Protein AF-A0A9P0XJK1-F1 (afdb_monomer_lite)

Sequence (105 aa):
MVGVQVVPKGLPDEKLVEEIRSLHIKFGGRASAAYHIYKHSTEPLTAYVDQANSTIRSPSSSYMVSIGQEGDSRIISFTDANGSGIVLEKDGRVLLASFRASHRK

pLDDT: mean 85.19, std 12.31, range [39.44, 97.0]

Structure (mmCIF, N/CA/C/O backbone):
data_AF-A0A9P0XJK1-F1
#
_entry.id   AF-A0A9P0XJK1-F1
#
loop_
_atom_site.group_PDB
_atom_site.id
_atom_site.type_symbol
_atom_site.label_atom_id
_atom_site.label_alt_id
_atom_site.label_comp_id
_atom_site.label_asym_id
_atom_site.label_entity_id
_atom_site.label_seq_id
_atom_site.pdbx_PDB_ins_code
_atom_site.Cartn_x
_atom_site.Cartn_y
_atom_site.Cartn_z
_atom_site.occupancy
_atom_site.B_iso_or_equiv
_atom_site.auth_seq_id
_atom_site.auth_comp_id
_atom_site.auth_asym_id
_atom_site.auth_atom_id
_atom_site.pdbx_PDB_model_num
ATOM 1 N N . MET A 1 1 ? 3.242 -7.851 -9.766 1.00 63.16 1 MET A N 1
ATOM 2 C CA . MET A 1 1 ? 2.062 -8.542 -9.196 1.00 63.16 1 MET A CA 1
ATOM 3 C C . MET A 1 1 ? 1.004 -7.492 -8.877 1.00 63.16 1 MET A C 1
ATOM 5 O O . MET A 1 1 ? 1.384 -6.375 -8.553 1.00 63.16 1 MET A O 1
ATOM 9 N N . VAL A 1 2 ? -0.282 -7.817 -9.006 1.00 78.44 2 VAL A N 1
ATOM 10 C CA . VAL A 1 2 ? -1.412 -6.906 -8.741 1.00 78.44 2 VAL A CA 1
ATOM 11 C C . VAL A 1 2 ? -2.250 -7.529 -7.632 1.00 78.44 2 VAL A C 1
ATOM 13 O O . VAL A 1 2 ? -2.381 -8.753 -7.605 1.00 78.44 2 VAL A O 1
ATOM 16 N N . GLY A 1 3 ? -2.779 -6.731 -6.711 1.00 84.81 3 GLY A N 1
ATOM 17 C CA . GLY A 1 3 ? -3.654 -7.257 -5.673 1.00 84.81 3 GLY A CA 1
ATOM 18 C C . GLY A 1 3 ? -3.995 -6.258 -4.582 1.00 84.81 3 GLY A C 1
ATOM 19 O O . GLY A 1 3 ? -3.174 -5.434 -4.189 1.00 84.81 3 GLY A O 1
ATOM 20 N N . VAL A 1 4 ? -5.215 -6.395 -4.085 1.00 90.75 4 VAL A N 1
ATOM 21 C CA . VAL A 1 4 ? -5.700 -5.733 -2.877 1.00 90.75 4 VAL A CA 1
ATOM 22 C C . VAL A 1 4 ? -5.309 -6.587 -1.675 1.00 90.75 4 VAL A C 1
ATOM 24 O O . VAL A 1 4 ? -5.461 -7.808 -1.719 1.00 90.75 4 VAL A O 1
ATOM 27 N N . GLN A 1 5 ? -4.819 -5.949 -0.618 1.00 95.31 5 GLN A N 1
ATOM 28 C CA . GLN A 1 5 ? -4.651 -6.571 0.694 1.00 95.31 5 GLN A CA 1
ATOM 29 C C . GLN A 1 5 ? -5.779 -6.129 1.626 1.00 95.31 5 GLN A C 1
ATOM 31 O O . GLN A 1 5 ? -6.470 -5.147 1.350 1.00 95.31 5 GLN A O 1
ATOM 36 N N . VAL A 1 6 ? -5.985 -6.865 2.716 1.00 96.06 6 VAL A N 1
ATOM 37 C CA . VAL A 1 6 ? -7.072 -6.600 3.663 1.00 96.06 6 VAL A CA 1
ATOM 38 C C . VAL A 1 6 ? -6.502 -6.319 5.047 1.00 96.06 6 VAL A C 1
ATOM 40 O O . VAL A 1 6 ? -5.630 -7.045 5.513 1.00 96.06 6 VAL A O 1
ATOM 43 N N . VAL A 1 7 ? -7.029 -5.282 5.691 1.00 96.12 7 VAL A N 1
ATOM 44 C CA . VAL A 1 7 ? -6.801 -4.905 7.090 1.00 96.12 7 VAL A CA 1
ATOM 45 C C . VAL A 1 7 ? -8.154 -4.819 7.812 1.00 96.12 7 VAL A C 1
ATOM 47 O O . VAL A 1 7 ? -9.193 -4.687 7.152 1.00 96.12 7 VAL A O 1
ATOM 50 N N . PRO A 1 8 ? -8.193 -4.890 9.155 1.00 97.00 8 PRO A N 1
ATOM 51 C CA . PRO A 1 8 ? -9.410 -4.602 9.907 1.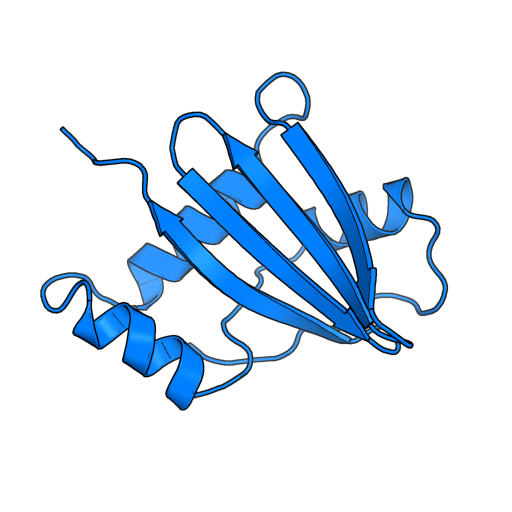00 97.00 8 PRO A CA 1
ATOM 52 C C . PRO A 1 8 ? -10.028 -3.245 9.530 1.00 97.00 8 PRO A C 1
ATOM 54 O O . PRO A 1 8 ? -9.330 -2.263 9.277 1.00 97.00 8 PRO A O 1
ATOM 57 N N . LYS A 1 9 ? -11.361 -3.184 9.481 1.00 95.00 9 LYS A N 1
ATOM 58 C CA . LYS A 1 9 ? -12.087 -1.949 9.150 1.00 95.00 9 LYS A CA 1
ATOM 59 C C . LYS A 1 9 ? -12.092 -0.984 10.332 1.00 95.00 9 LYS A C 1
ATOM 61 O O . LYS A 1 9 ? -12.148 -1.417 11.479 1.00 95.00 9 LYS A O 1
ATOM 66 N N . GLY A 1 10 ? -12.103 0.317 10.041 1.00 92.38 10 GLY A N 1
ATOM 67 C CA . GLY A 1 10 ? -12.254 1.355 11.066 1.00 92.38 10 GLY A CA 1
ATOM 68 C C . GLY A 1 10 ? -11.054 1.490 12.005 1.00 92.38 10 GLY A C 1
ATOM 69 O O . GLY A 1 10 ? -11.206 1.992 13.114 1.00 92.38 10 GLY A O 1
ATOM 70 N N . LEU A 1 11 ? -9.869 1.032 11.585 1.00 95.69 11 LEU A N 1
ATOM 71 C CA . LEU A 1 11 ? -8.647 1.227 12.360 1.00 95.69 11 LEU A CA 1
ATOM 72 C C . LEU A 1 11 ? -8.348 2.720 12.535 1.00 95.69 11 LEU A C 1
ATOM 74 O O . LEU A 1 11 ? -8.445 3.455 11.547 1.00 95.69 11 LEU A O 1
ATOM 78 N N . PRO A 1 12 ? -7.920 3.163 13.731 1.00 95.06 12 PRO A N 1
ATOM 79 C CA . PRO A 1 12 ? -7.326 4.482 13.886 1.00 95.06 12 PRO A CA 1
ATOM 80 C C . PRO A 1 12 ? -6.032 4.570 13.071 1.00 95.06 12 PRO A C 1
ATOM 82 O O . PRO A 1 12 ? -5.390 3.558 12.782 1.00 95.06 12 PRO A O 1
ATOM 85 N N . ASP A 1 13 ? -5.646 5.788 12.720 1.00 94.38 13 ASP A N 1
ATOM 86 C CA . ASP A 1 13 ? -4.566 6.085 11.777 1.00 94.38 13 ASP A CA 1
ATOM 87 C C . ASP A 1 13 ? -3.233 5.397 12.098 1.00 94.38 13 ASP A C 1
ATOM 89 O O . ASP A 1 13 ? -2.637 4.761 11.229 1.00 94.38 13 ASP A O 1
ATOM 93 N N . GLU A 1 14 ? -2.796 5.435 13.357 1.00 93.38 14 GLU A N 1
ATOM 94 C CA . GLU A 1 14 ? -1.556 4.776 13.786 1.00 93.38 14 GLU A CA 1
ATOM 95 C C . GLU A 1 14 ? -1.608 3.258 13.566 1.00 93.38 14 GLU A C 1
ATOM 97 O O . GLU A 1 14 ? -0.669 2.668 13.030 1.00 93.38 14 GLU A O 1
ATOM 102 N N . LYS A 1 15 ? -2.741 2.625 13.898 1.00 95.75 15 LYS A N 1
ATOM 103 C CA . LYS A 1 15 ? -2.942 1.183 13.707 1.00 95.75 15 LYS A CA 1
ATOM 104 C C . LYS A 1 15 ? -3.082 0.804 12.246 1.00 95.75 15 LYS A C 1
ATOM 106 O O . LYS A 1 15 ? -2.555 -0.224 11.838 1.00 95.75 15 LYS A O 1
ATOM 111 N N . LEU A 1 16 ? -3.736 1.636 11.441 1.00 95.81 16 LEU A N 1
ATOM 112 C CA . LEU A 1 16 ? -3.786 1.427 9.999 1.00 95.81 16 LEU A CA 1
ATOM 113 C C . LEU A 1 16 ? -2.375 1.400 9.407 1.00 95.81 16 LEU A C 1
ATOM 115 O O . LEU A 1 16 ? -2.052 0.530 8.603 1.00 95.81 16 LEU A O 1
ATOM 119 N N . VAL A 1 17 ? -1.537 2.352 9.806 1.00 94.56 17 VAL A N 1
ATOM 120 C CA . VAL A 1 17 ? -0.157 2.449 9.335 1.00 94.56 17 VAL A CA 1
ATOM 121 C C . VAL A 1 17 ? 0.666 1.235 9.771 1.00 94.56 17 VAL A C 1
ATOM 123 O O . VAL A 1 17 ? 1.394 0.682 8.947 1.00 94.56 17 VAL A O 1
ATOM 126 N N . GLU A 1 18 ? 0.538 0.787 11.023 1.00 94.38 18 GLU A N 1
ATOM 127 C CA . GLU A 1 18 ? 1.176 -0.446 11.510 1.00 94.38 18 GLU A CA 1
ATOM 128 C C . GLU A 1 18 ? 0.765 -1.674 10.681 1.00 94.38 18 GLU A C 1
ATOM 130 O O . GLU A 1 18 ? 1.628 -2.429 10.227 1.00 94.38 18 GLU A O 1
ATOM 135 N N . GLU A 1 19 ? -0.531 -1.840 10.409 1.00 96.19 19 GLU A N 1
ATOM 136 C CA . GLU A 1 19 ? -1.044 -2.953 9.604 1.00 96.19 19 GLU A CA 1
ATOM 137 C C . GLU A 1 19 ? -0.586 -2.878 8.142 1.00 96.19 19 GLU A C 1
ATOM 139 O O . GLU A 1 19 ? -0.169 -3.874 7.559 1.00 96.19 19 GLU A O 1
ATOM 144 N N . ILE A 1 20 ? -0.574 -1.691 7.531 1.00 95.44 20 ILE A N 1
ATOM 145 C CA . ILE A 1 20 ? -0.048 -1.524 6.168 1.00 95.44 20 ILE A CA 1
ATOM 146 C C . ILE A 1 20 ? 1.429 -1.949 6.096 1.00 95.44 20 ILE A C 1
ATOM 148 O O . ILE A 1 20 ? 1.840 -2.565 5.110 1.00 95.44 20 ILE A O 1
ATOM 152 N N . ARG A 1 21 ? 2.227 -1.672 7.136 1.00 94.25 21 ARG A N 1
ATOM 153 C CA . ARG A 1 21 ? 3.645 -2.070 7.193 1.00 94.25 21 ARG A CA 1
ATOM 154 C C . ARG A 1 21 ? 3.860 -3.566 7.357 1.00 94.25 21 ARG A C 1
ATOM 156 O O . ARG A 1 21 ? 4.858 -4.083 6.851 1.00 94.25 21 ARG A O 1
ATOM 163 N N . SER A 1 22 ? 2.958 -4.260 8.046 1.00 94.94 22 SER A N 1
ATOM 164 C CA . SER A 1 22 ? 3.056 -5.712 8.237 1.00 94.94 22 SER A CA 1
ATOM 165 C C . SER A 1 22 ? 2.813 -6.482 6.929 1.00 94.94 22 SER A C 1
ATOM 167 O O . SER A 1 22 ? 3.264 -7.618 6.763 1.00 94.94 22 SER A O 1
ATOM 169 N N . LEU A 1 23 ? 2.154 -5.844 5.960 1.00 94.75 23 LEU A N 1
ATOM 170 C CA . LEU A 1 23 ? 1.757 -6.439 4.695 1.00 94.75 23 LEU A CA 1
ATOM 171 C C . LEU A 1 23 ? 2.802 -6.260 3.585 1.00 94.75 23 LEU A C 1
ATOM 173 O O . LEU A 1 23 ? 3.773 -5.506 3.673 1.00 94.75 23 LEU A O 1
ATOM 177 N N . HIS A 1 24 ? 2.600 -7.000 2.494 1.00 94.31 24 HIS A N 1
ATOM 178 C CA . HIS A 1 24 ? 3.275 -6.759 1.221 1.00 94.31 24 HIS A CA 1
ATOM 179 C C . HIS A 1 24 ? 2.269 -6.167 0.225 1.00 94.31 24 HIS A C 1
ATOM 181 O O . HIS A 1 24 ? 1.491 -6.891 -0.413 1.00 94.31 24 HIS A O 1
ATOM 187 N N . ILE A 1 25 ? 2.244 -4.838 0.154 1.00 94.25 25 ILE A N 1
ATOM 188 C CA . ILE A 1 25 ? 1.271 -4.050 -0.602 1.00 94.25 25 ILE A CA 1
ATOM 189 C C . ILE A 1 25 ? 1.608 -4.099 -2.092 1.00 94.25 25 ILE A C 1
ATOM 191 O O . ILE A 1 25 ? 2.760 -3.956 -2.492 1.00 94.25 25 ILE A O 1
ATOM 195 N N . LYS A 1 26 ? 0.593 -4.303 -2.931 1.00 91.88 26 LYS A N 1
ATOM 196 C CA . LYS A 1 26 ? 0.731 -4.437 -4.387 1.00 91.88 26 LYS A CA 1
ATOM 197 C C . LYS A 1 26 ? -0.114 -3.382 -5.081 1.00 91.88 26 LYS A C 1
ATOM 199 O O . LYS A 1 26 ? -1.045 -2.841 -4.489 1.00 91.88 26 LYS A O 1
ATOM 204 N N . PHE A 1 27 ? 0.180 -3.122 -6.352 1.00 90.06 27 PHE A N 1
ATOM 205 C CA . PHE A 1 27 ? -0.672 -2.255 -7.159 1.00 90.06 27 PHE A CA 1
ATOM 206 C C . PHE A 1 27 ? -2.093 -2.812 -7.251 1.00 90.06 27 PHE A C 1
ATOM 208 O O . PHE A 1 27 ? -2.271 -4.016 -7.440 1.00 90.06 27 PHE A O 1
ATOM 215 N N . GLY A 1 28 ? -3.099 -1.942 -7.142 1.00 80.75 28 GLY A N 1
ATOM 216 C CA . GLY A 1 28 ? -4.510 -2.352 -7.121 1.00 80.75 28 GLY A CA 1
ATOM 217 C C . GLY A 1 28 ? -5.043 -2.883 -8.454 1.00 80.75 28 GLY A C 1
ATOM 218 O O . GLY A 1 28 ? -5.988 -3.666 -8.474 1.00 80.75 28 GLY A O 1
ATOM 219 N N . GLY A 1 29 ? -4.423 -2.503 -9.576 1.00 79.00 29 GLY A N 1
ATOM 220 C CA . GLY A 1 29 ? -4.857 -2.916 -10.909 1.00 79.00 29 GLY A CA 1
ATOM 221 C C . GLY A 1 29 ? -3.714 -3.039 -11.912 1.00 79.00 29 GLY A C 1
ATOM 222 O O . GLY A 1 29 ? -2.659 -2.422 -11.761 1.00 79.00 29 GLY A O 1
ATOM 223 N N . ARG A 1 30 ? -3.952 -3.808 -12.984 1.00 75.62 30 ARG A N 1
ATOM 224 C CA . ARG A 1 30 ? -3.017 -3.940 -14.116 1.00 75.62 30 ARG A CA 1
ATOM 225 C C . ARG A 1 30 ? -2.717 -2.597 -14.781 1.00 75.62 30 ARG A C 1
ATOM 227 O O . ARG A 1 30 ? -1.576 -2.382 -15.155 1.00 75.62 30 ARG A O 1
ATOM 234 N N . ALA A 1 31 ? -3.700 -1.699 -14.881 1.00 73.75 31 ALA A N 1
ATOM 235 C CA . ALA A 1 31 ? -3.518 -0.371 -15.472 1.00 73.75 31 ALA A CA 1
ATOM 236 C C . ALA A 1 31 ? -2.568 0.516 -14.645 1.00 73.75 31 ALA A C 1
ATOM 238 O O . ALA A 1 31 ? -1.624 1.074 -15.193 1.00 73.75 31 ALA A O 1
ATOM 239 N N . SER A 1 32 ? -2.761 0.575 -13.322 1.00 70.69 32 SER A N 1
ATOM 240 C CA . SER A 1 32 ? -1.859 1.298 -12.409 1.00 70.69 32 SER A CA 1
ATOM 241 C C . SER A 1 32 ? -0.444 0.706 -12.453 1.00 70.69 32 SER A C 1
ATOM 243 O O . SER A 1 32 ? 0.527 1.433 -12.643 1.00 70.69 32 SER A O 1
ATOM 245 N N . ALA A 1 33 ? -0.323 -0.625 -12.422 1.00 72.62 33 ALA A N 1
ATOM 246 C CA . ALA A 1 33 ? 0.967 -1.293 -12.575 1.00 72.62 33 ALA A CA 1
ATOM 247 C C . ALA A 1 33 ? 1.637 -1.006 -13.937 1.00 72.62 33 ALA A C 1
ATOM 249 O O . ALA A 1 33 ? 2.836 -0.742 -13.990 1.00 72.62 33 ALA A O 1
ATOM 250 N N . ALA A 1 34 ? 0.874 -1.031 -15.034 1.00 68.12 34 ALA A N 1
ATOM 251 C CA . ALA A 1 34 ? 1.369 -0.775 -16.386 1.00 68.12 34 ALA A CA 1
ATOM 252 C C . ALA A 1 34 ? 1.836 0.672 -16.578 1.00 68.12 34 ALA A C 1
ATOM 254 O O . ALA A 1 34 ? 2.840 0.891 -17.248 1.00 68.12 34 ALA A O 1
ATOM 255 N N . TYR A 1 35 ? 1.168 1.646 -15.955 1.00 70.69 35 TYR A N 1
ATOM 256 C CA . TYR A 1 35 ? 1.605 3.042 -15.974 1.00 70.69 35 TYR A CA 1
ATOM 257 C C . TYR A 1 35 ? 3.012 3.208 -15.376 1.00 70.69 35 TYR A C 1
ATOM 259 O O . TYR A 1 35 ? 3.859 3.894 -15.951 1.00 70.69 35 TYR A O 1
ATOM 267 N N . HIS A 1 36 ? 3.304 2.515 -14.270 1.00 66.62 36 HIS A N 1
ATOM 268 C CA . HIS A 1 36 ? 4.642 2.525 -13.674 1.00 66.62 36 HIS A CA 1
ATOM 269 C C . HIS A 1 36 ? 5.676 1.752 -14.504 1.00 66.62 36 HIS A C 1
ATOM 271 O O . HIS A 1 36 ? 6.806 2.223 -14.621 1.00 66.62 36 HIS A O 1
ATOM 277 N N . ILE A 1 37 ? 5.292 0.638 -15.143 1.00 63.09 37 ILE A N 1
ATOM 278 C CA . ILE A 1 37 ? 6.154 -0.070 -16.111 1.00 63.09 37 ILE A CA 1
ATOM 279 C C . ILE A 1 37 ? 6.507 0.846 -17.285 1.00 63.09 37 ILE A C 1
ATOM 281 O O . ILE A 1 37 ? 7.666 0.928 -17.666 1.00 63.09 37 ILE A O 1
ATOM 285 N N . TYR A 1 38 ? 5.537 1.563 -17.853 1.00 64.12 38 TYR A N 1
ATOM 286 C CA . TYR A 1 38 ? 5.779 2.426 -19.011 1.00 64.12 38 TYR A CA 1
ATOM 287 C C . TYR A 1 38 ? 6.772 3.551 -18.695 1.00 64.12 38 TYR A C 1
ATOM 289 O O . TYR A 1 38 ? 7.644 3.865 -19.501 1.00 64.12 38 TYR A O 1
ATOM 297 N N . LYS A 1 39 ? 6.681 4.126 -17.491 1.00 65.69 39 LYS A N 1
ATOM 298 C CA . LYS A 1 39 ? 7.600 5.171 -17.025 1.00 65.69 39 LYS A CA 1
ATOM 299 C C . LYS A 1 39 ? 9.017 4.650 -16.732 1.00 65.69 39 LYS A C 1
ATOM 301 O O . LYS A 1 39 ? 9.965 5.430 -16.778 1.00 65.69 39 LYS A O 1
ATOM 306 N N . HIS A 1 40 ? 9.161 3.357 -16.437 1.00 64.19 40 HIS A N 1
ATOM 307 C CA . HIS A 1 40 ? 10.413 2.710 -16.031 1.00 64.19 40 HIS A CA 1
ATOM 308 C C . HIS A 1 40 ? 10.583 1.355 -16.743 1.00 64.19 40 HIS A C 1
ATOM 310 O O . HIS A 1 40 ? 10.644 0.303 -16.113 1.00 64.19 40 HIS A O 1
ATOM 316 N N . SER A 1 41 ? 10.635 1.384 -18.077 1.00 58.81 41 SER A N 1
ATOM 317 C CA . SER A 1 41 ? 10.489 0.206 -18.952 1.00 58.81 41 SER A CA 1
ATOM 318 C C . SER A 1 41 ? 11.569 -0.872 -18.816 1.00 58.81 41 SER A C 1
ATOM 320 O O . SER A 1 41 ? 11.367 -1.996 -19.274 1.00 58.81 41 SER A O 1
ATOM 322 N N . THR A 1 42 ? 12.703 -0.552 -18.195 1.00 64.00 42 THR A N 1
ATOM 323 C CA . THR A 1 42 ? 13.835 -1.467 -18.003 1.00 64.00 42 THR A CA 1
ATOM 324 C C . THR A 1 42 ? 13.808 -2.203 -16.663 1.00 64.00 42 THR A C 1
ATOM 326 O O . THR A 1 42 ? 14.547 -3.173 -16.500 1.00 64.00 42 THR A O 1
ATOM 329 N N . GLU A 1 43 ? 12.967 -1.789 -15.707 1.00 63.66 43 GLU A N 1
ATOM 330 C CA . GLU A 1 43 ? 12.873 -2.429 -14.393 1.00 63.66 43 GLU A CA 1
ATOM 331 C C . GLU A 1 43 ? 11.668 -3.380 -14.306 1.00 63.66 43 GLU A C 1
ATOM 333 O O . GLU A 1 43 ? 10.553 -3.032 -14.708 1.00 63.66 43 GLU A O 1
ATOM 338 N N . PRO A 1 44 ? 11.838 -4.591 -13.742 1.00 71.62 44 PRO A N 1
ATOM 339 C CA . PRO A 1 44 ? 10.715 -5.487 -13.532 1.00 71.62 44 PRO A CA 1
ATOM 340 C C . PRO A 1 44 ? 9.776 -4.901 -12.472 1.00 71.62 44 PRO A C 1
ATOM 342 O O . PRO A 1 44 ? 10.206 -4.468 -11.404 1.00 71.62 44 PRO A O 1
ATOM 345 N N . LEU A 1 45 ? 8.465 -4.966 -12.724 1.00 77.00 45 LEU A N 1
ATOM 346 C CA . LEU A 1 45 ? 7.423 -4.466 -11.813 1.00 77.00 45 LEU A CA 1
ATOM 347 C C . LEU A 1 45 ? 7.588 -4.966 -10.364 1.00 77.00 45 LEU A C 1
ATOM 349 O O . LEU A 1 45 ? 7.211 -4.272 -9.425 1.00 77.00 45 LEU A O 1
ATOM 353 N N . THR A 1 46 ? 8.115 -6.177 -10.175 1.00 81.88 46 THR A N 1
ATOM 354 C CA . THR A 1 46 ? 8.400 -6.743 -8.849 1.00 81.88 46 THR A CA 1
ATOM 355 C C . THR A 1 46 ? 9.431 -5.925 -8.082 1.00 81.88 46 THR A C 1
ATOM 357 O O . THR A 1 46 ? 9.160 -5.590 -6.938 1.00 81.88 46 THR A O 1
ATOM 360 N N . ALA A 1 47 ? 10.525 -5.495 -8.717 1.00 81.69 47 ALA A N 1
ATOM 361 C CA . ALA A 1 47 ? 11.532 -4.656 -8.066 1.00 81.69 47 ALA A CA 1
ATOM 362 C C . ALA A 1 47 ? 10.942 -3.317 -7.598 1.00 81.69 47 ALA A C 1
ATOM 364 O O . ALA A 1 47 ? 11.288 -2.824 -6.527 1.00 81.69 47 ALA A O 1
ATOM 365 N N . TYR A 1 48 ? 10.000 -2.760 -8.362 1.00 82.06 48 TYR A N 1
ATOM 366 C CA . TYR A 1 48 ? 9.310 -1.524 -7.997 1.00 82.06 48 TYR A CA 1
ATOM 367 C C . TYR A 1 48 ? 8.381 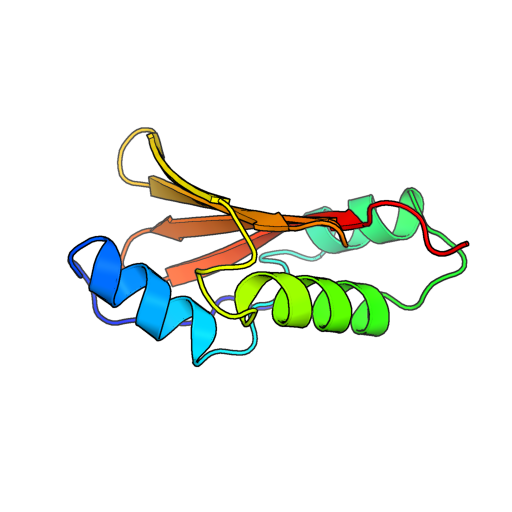-1.705 -6.792 1.00 82.06 48 TYR A C 1
ATOM 369 O O . TYR A 1 48 ? 8.326 -0.860 -5.902 1.00 82.06 48 TYR A O 1
ATOM 377 N N . VAL A 1 49 ? 7.667 -2.833 -6.742 1.00 88.25 49 VAL A N 1
ATOM 378 C CA . VAL A 1 49 ? 6.830 -3.204 -5.593 1.00 88.25 49 VAL A CA 1
ATOM 379 C C . VAL A 1 49 ? 7.692 -3.473 -4.358 1.00 88.25 49 VAL A C 1
ATOM 381 O O . VAL A 1 49 ? 7.333 -3.037 -3.267 1.00 88.25 49 VAL A O 1
ATOM 384 N N . ASP A 1 50 ? 8.838 -4.133 -4.512 1.00 89.50 50 ASP A N 1
ATOM 385 C CA . ASP A 1 50 ? 9.759 -4.406 -3.406 1.00 89.50 50 ASP A CA 1
ATOM 386 C C . ASP A 1 50 ? 10.335 -3.110 -2.826 1.00 89.50 50 ASP A C 1
ATOM 388 O O . ASP A 1 50 ? 10.335 -2.930 -1.608 1.00 89.50 50 ASP A O 1
ATOM 392 N N . GLN A 1 51 ? 10.731 -2.163 -3.681 1.00 87.38 51 GLN A N 1
ATOM 393 C CA . GLN A 1 51 ? 11.172 -0.834 -3.248 1.00 87.38 51 GLN A CA 1
ATOM 394 C C . GLN A 1 51 ? 10.055 -0.062 -2.541 1.00 87.38 51 GLN A C 1
ATOM 396 O O . GLN A 1 51 ? 10.280 0.463 -1.453 1.00 87.38 51 GLN A O 1
ATOM 401 N N . ALA A 1 52 ? 8.838 -0.055 -3.095 1.00 90.19 52 ALA A N 1
ATOM 402 C CA . ALA A 1 52 ? 7.693 0.588 -2.454 1.00 90.19 52 ALA A CA 1
ATOM 403 C C . ALA A 1 52 ? 7.446 0.028 -1.045 1.00 90.19 52 ALA A C 1
ATOM 405 O O . ALA A 1 52 ? 7.250 0.783 -0.096 1.00 90.19 52 ALA A O 1
ATOM 406 N N . ASN A 1 53 ? 7.502 -1.298 -0.888 1.00 92.88 53 ASN A N 1
ATOM 407 C CA . ASN A 1 53 ? 7.334 -1.942 0.413 1.00 92.88 53 ASN A CA 1
ATOM 408 C C . ASN A 1 53 ? 8.508 -1.672 1.357 1.00 92.88 53 ASN A C 1
ATOM 410 O O . ASN A 1 53 ? 8.285 -1.569 2.559 1.00 92.88 53 ASN A O 1
ATOM 414 N N . SER A 1 54 ? 9.730 -1.517 0.843 1.00 91.00 54 SER A N 1
ATOM 415 C CA . SER A 1 54 ? 10.866 -1.060 1.646 1.00 91.00 54 SER A CA 1
ATOM 416 C C . SER A 1 54 ? 10.610 0.340 2.205 1.00 91.00 54 SER A C 1
ATOM 418 O O . SER A 1 54 ? 10.730 0.525 3.410 1.00 91.00 54 SER A O 1
ATOM 420 N N . THR A 1 55 ? 10.175 1.293 1.370 1.00 90.31 55 THR A N 1
ATOM 421 C CA . THR A 1 55 ? 9.820 2.657 1.808 1.00 90.31 55 THR A CA 1
ATOM 422 C C . THR A 1 55 ? 8.677 2.651 2.828 1.00 90.31 55 THR A C 1
ATOM 424 O O . THR A 1 55 ? 8.751 3.347 3.836 1.00 90.31 55 THR A O 1
ATOM 427 N N . ILE A 1 56 ? 7.636 1.839 2.613 1.00 92.38 56 ILE A N 1
ATOM 428 C CA . ILE A 1 56 ? 6.504 1.705 3.547 1.00 92.38 56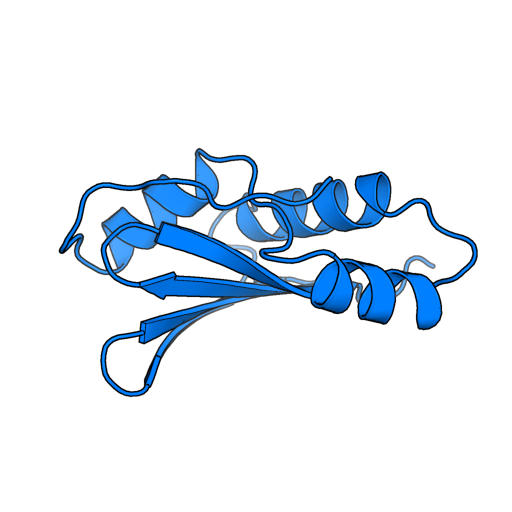 ILE A CA 1
ATOM 429 C C . ILE A 1 56 ? 6.977 1.188 4.917 1.00 92.38 56 ILE A C 1
ATOM 431 O O . ILE A 1 56 ? 6.545 1.700 5.953 1.00 92.38 56 ILE A O 1
ATOM 435 N N . ARG A 1 57 ? 7.864 0.183 4.922 1.00 91.50 57 ARG A N 1
ATOM 436 C CA . ARG A 1 57 ? 8.344 -0.534 6.119 1.00 91.50 57 ARG A CA 1
ATOM 437 C C . ARG A 1 57 ? 9.507 0.116 6.841 1.00 91.50 57 ARG A C 1
ATOM 439 O O . ARG A 1 57 ? 9.892 -0.390 7.895 1.00 91.50 57 ARG A O 1
ATOM 446 N N . SER A 1 58 ? 10.082 1.180 6.294 1.00 82.69 58 SER A N 1
ATOM 447 C CA . SER A 1 58 ? 11.139 1.916 6.973 1.00 82.69 58 SER A CA 1
ATOM 448 C C . SER A 1 58 ? 10.723 2.230 8.435 1.00 82.69 58 SER A C 1
ATOM 450 O O . SER A 1 58 ? 9.527 2.261 8.772 1.00 82.69 58 SER A O 1
ATOM 452 N N . PRO A 1 59 ? 11.668 2.535 9.337 1.00 74.25 59 PRO A N 1
ATOM 453 C CA . PRO A 1 59 ? 11.370 3.032 10.688 1.00 74.25 59 PRO A CA 1
ATOM 454 C C . PRO A 1 59 ? 10.938 4.510 10.693 1.00 74.25 59 PRO A C 1
ATOM 456 O O . PRO A 1 59 ? 11.501 5.316 9.956 1.00 74.25 59 PRO A O 1
ATOM 459 N N . SER A 1 60 ? 9.946 4.881 11.515 1.00 66.25 60 SER A N 1
ATOM 460 C CA . SER A 1 60 ? 9.263 6.199 11.503 1.00 66.25 60 SER A CA 1
ATOM 461 C C . SER A 1 60 ? 10.164 7.407 11.718 1.00 66.25 60 SER A C 1
ATOM 463 O O . SER A 1 60 ? 9.815 8.510 11.318 1.00 66.25 60 SER A O 1
ATOM 465 N N . SER A 1 61 ? 11.355 7.198 12.270 1.00 67.62 61 SER A N 1
ATOM 466 C CA . SER A 1 61 ? 12.406 8.210 12.359 1.00 67.62 61 SER A CA 1
ATOM 467 C C . SER A 1 61 ? 12.988 8.629 11.002 1.00 67.62 61 SER A C 1
ATOM 469 O O . SER A 1 61 ? 13.695 9.629 10.935 1.00 67.62 61 SER A O 1
ATOM 471 N N . SER A 1 62 ? 12.726 7.869 9.933 1.00 68.06 62 SER A N 1
ATOM 472 C CA . SER A 1 62 ? 13.348 8.022 8.609 1.00 68.06 62 SER A CA 1
ATOM 473 C C . SER A 1 62 ? 12.379 8.456 7.497 1.00 68.06 62 SER A C 1
ATOM 475 O O . SER A 1 62 ? 12.814 8.615 6.358 1.00 68.06 62 SER A O 1
ATOM 477 N N . TYR A 1 63 ? 11.087 8.659 7.786 1.00 76.50 63 TYR A N 1
ATOM 478 C CA . TYR A 1 63 ? 10.112 9.169 6.807 1.00 76.50 63 TYR A CA 1
ATOM 479 C C . TYR A 1 63 ? 9.008 10.000 7.432 1.00 76.50 63 TYR A C 1
ATOM 481 O O . TYR A 1 63 ? 8.686 9.899 8.613 1.00 76.50 63 TYR A O 1
ATOM 489 N N . MET A 1 64 ? 8.354 10.754 6.558 1.00 86.25 64 MET A N 1
ATOM 490 C CA . MET A 1 64 ? 7.093 11.423 6.820 1.00 86.25 64 MET A CA 1
ATOM 491 C C . MET A 1 64 ? 5.932 10.515 6.390 1.00 86.25 64 MET A C 1
ATOM 493 O O . MET A 1 64 ? 5.897 10.058 5.242 1.00 86.25 64 MET A O 1
ATOM 497 N N . VAL A 1 65 ? 4.988 10.258 7.304 1.00 92.31 65 VAL A N 1
ATOM 498 C CA . VAL A 1 65 ? 3.669 9.695 6.966 1.00 92.31 65 VAL A CA 1
ATOM 499 C C . VAL A 1 65 ? 2.658 10.818 6.990 1.00 92.31 65 VAL A C 1
ATOM 501 O O . VAL A 1 65 ? 2.582 11.550 7.975 1.00 92.31 65 VAL A O 1
ATOM 504 N N . SER A 1 66 ? 1.860 10.927 5.937 1.00 93.88 66 SER A N 1
ATOM 505 C CA . SER A 1 66 ? 0.654 11.745 5.954 1.00 93.88 66 SER A CA 1
ATOM 506 C C . SER A 1 66 ? -0.556 10.892 5.616 1.00 93.88 66 SER A C 1
ATOM 508 O O . SER A 1 66 ? -0.481 9.975 4.794 1.00 93.88 66 SER A O 1
ATOM 510 N N . ILE A 1 67 ? -1.668 11.195 6.276 1.00 95.25 67 ILE A N 1
ATOM 511 C CA . ILE A 1 67 ? -2.958 10.572 6.014 1.00 95.25 67 ILE A CA 1
ATOM 512 C C . ILE A 1 67 ? -3.922 11.688 5.647 1.00 95.25 67 ILE A C 1
ATOM 514 O O . ILE A 1 67 ? -4.094 12.652 6.390 1.00 95.25 67 ILE A O 1
ATOM 518 N N . GLY A 1 68 ? -4.496 11.572 4.457 1.00 95.12 68 GLY A N 1
ATOM 519 C CA . GLY A 1 68 ? -5.612 12.384 4.001 1.00 95.12 68 GLY A CA 1
ATOM 520 C C . GLY A 1 68 ? -6.850 11.520 3.820 1.00 95.12 68 GLY A C 1
ATOM 521 O O . GLY A 1 68 ? -6.772 10.290 3.789 1.00 95.12 68 GLY A O 1
ATOM 522 N N . GLN A 1 69 ? -7.995 12.169 3.657 1.00 94.31 69 GLN A N 1
ATOM 523 C CA . GLN A 1 69 ? -9.253 11.502 3.362 1.00 94.31 69 GLN A CA 1
ATOM 524 C C . GLN A 1 69 ? -9.945 12.201 2.195 1.00 94.31 69 GLN A C 1
ATOM 526 O O . GLN A 1 69 ? -10.055 13.426 2.171 1.00 94.31 69 GLN A O 1
ATOM 531 N N . GLU A 1 70 ? -10.419 11.408 1.240 1.00 93.38 70 GLU A N 1
ATOM 532 C CA . GLU A 1 70 ? -11.224 11.857 0.111 1.00 93.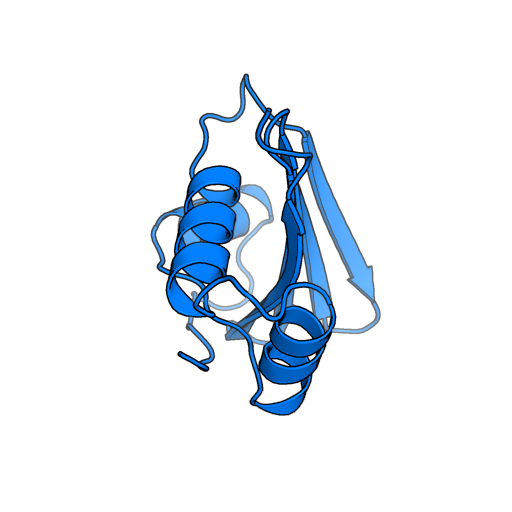38 70 GLU A CA 1
ATOM 533 C C . GLU A 1 70 ? -12.479 10.978 0.027 1.00 93.38 70 GLU A C 1
ATOM 535 O O . GLU A 1 70 ? -12.420 9.787 -0.298 1.00 93.38 70 GLU A O 1
ATOM 540 N N . GLY A 1 71 ? -13.625 11.556 0.402 1.00 92.88 71 GLY A N 1
ATOM 541 C CA . GLY A 1 71 ? -14.855 10.798 0.632 1.00 92.88 71 GLY A CA 1
ATOM 542 C C . GLY A 1 71 ? -14.637 9.701 1.679 1.00 92.88 71 GLY A C 1
ATOM 543 O O . GLY A 1 71 ? -14.150 9.971 2.776 1.00 92.88 71 GLY A O 1
ATOM 544 N N . ASP A 1 72 ? -14.948 8.459 1.313 1.00 92.62 72 ASP A N 1
ATOM 545 C CA . ASP A 1 72 ? -14.789 7.282 2.183 1.00 92.62 72 ASP A CA 1
ATOM 546 C C . ASP A 1 72 ? -13.430 6.581 2.017 1.00 92.62 72 ASP A C 1
ATOM 548 O O . ASP A 1 72 ? -13.242 5.464 2.499 1.00 92.62 72 ASP A O 1
ATOM 552 N N . SER A 1 73 ? -12.501 7.181 1.269 1.00 94.25 73 SER A N 1
ATOM 553 C CA . SER A 1 73 ? -11.178 6.600 1.026 1.00 94.25 73 SER A CA 1
ATOM 554 C C . SER A 1 73 ? -10.119 7.371 1.795 1.00 94.25 73 SER A C 1
ATOM 556 O O . SER A 1 73 ? -10.086 8.602 1.762 1.00 94.25 73 SER A O 1
ATOM 558 N N . ARG A 1 74 ? -9.211 6.651 2.447 1.00 96.75 74 ARG A N 1
ATOM 559 C CA . ARG A 1 74 ? -8.018 7.225 3.066 1.00 96.75 74 ARG A CA 1
ATOM 560 C C . ARG A 1 74 ? -6.833 7.113 2.123 1.00 96.75 74 ARG A C 1
ATOM 562 O O . ARG A 1 74 ? -6.640 6.096 1.456 1.00 96.75 74 ARG A O 1
ATOM 569 N N . ILE A 1 75 ? -6.034 8.169 2.084 1.00 96.75 75 ILE A N 1
ATOM 570 C CA . ILE A 1 75 ? -4.830 8.289 1.268 1.00 96.75 75 ILE A CA 1
ATOM 571 C C . ILE A 1 75 ? -3.647 8.359 2.223 1.00 96.75 75 ILE A C 1
ATOM 573 O O . ILE A 1 75 ? -3.478 9.349 2.928 1.00 96.75 75 ILE A O 1
ATOM 577 N N . ILE A 1 76 ? -2.833 7.310 2.243 1.00 96.19 76 ILE A N 1
ATOM 578 C CA . ILE A 1 76 ? -1.680 7.184 3.127 1.00 96.19 76 ILE A CA 1
ATOM 579 C C . ILE A 1 76 ? -0.422 7.352 2.285 1.00 96.19 76 ILE A C 1
ATOM 581 O O . ILE A 1 76 ? -0.144 6.541 1.400 1.00 96.19 76 ILE A O 1
ATOM 585 N N . SER A 1 77 ? 0.342 8.404 2.556 1.00 94.44 77 SER A N 1
ATOM 586 C CA . SER A 1 77 ? 1.601 8.677 1.864 1.00 94.44 77 SER A CA 1
ATOM 587 C C . SER A 1 77 ? 2.779 8.349 2.770 1.00 94.44 77 SER A C 1
ATOM 589 O O . SER A 1 77 ? 2.857 8.848 3.888 1.00 94.44 77 SER A O 1
ATOM 591 N N . PHE A 1 78 ? 3.713 7.547 2.269 1.00 93.62 78 PHE A N 1
ATOM 592 C CA . PHE A 1 78 ? 4.979 7.203 2.914 1.00 93.62 78 PHE A CA 1
ATOM 593 C C . PHE A 1 78 ? 6.104 7.844 2.111 1.00 93.62 78 PHE A C 1
ATOM 595 O O . PHE A 1 78 ? 6.240 7.533 0.931 1.00 93.62 78 PHE A O 1
ATOM 602 N N . THR A 1 79 ? 6.892 8.742 2.705 1.00 90.62 79 THR A N 1
ATOM 603 C CA . THR A 1 79 ? 7.973 9.435 1.980 1.00 90.62 79 THR A CA 1
ATOM 604 C C . THR A 1 79 ? 9.281 9.414 2.752 1.00 90.62 79 THR A C 1
ATOM 606 O O . THR A 1 79 ? 9.374 10.033 3.810 1.00 90.62 79 THR A O 1
ATOM 609 N N . ASP A 1 80 ? 10.292 8.753 2.191 1.00 85.62 80 ASP A N 1
ATOM 610 C CA . ASP A 1 80 ? 11.657 8.691 2.717 1.00 85.62 80 ASP A CA 1
ATOM 611 C C . ASP A 1 80 ? 12.679 9.231 1.697 1.00 85.62 80 ASP A C 1
ATOM 613 O O . ASP A 1 80 ? 12.330 9.747 0.631 1.00 85.62 80 ASP A O 1
ATOM 617 N N . ALA A 1 81 ? 13.969 9.118 2.022 1.00 78.81 81 ALA A N 1
ATOM 618 C CA . ALA A 1 81 ? 15.049 9.510 1.114 1.00 78.81 81 ALA A CA 1
ATOM 619 C C . ALA A 1 81 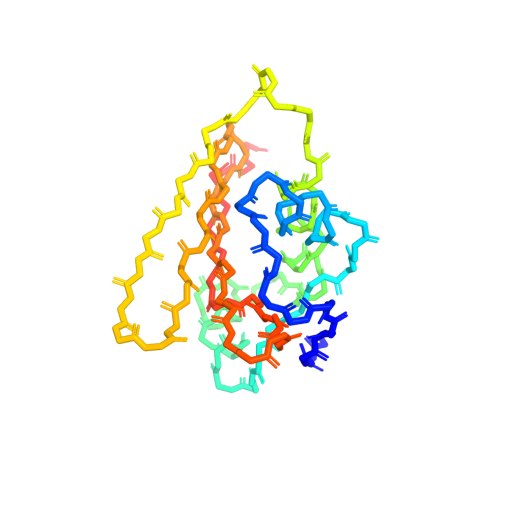? 15.093 8.680 -0.190 1.00 78.81 81 ALA A C 1
ATOM 621 O O . ALA A 1 81 ? 15.631 9.149 -1.191 1.00 78.81 81 ALA A O 1
ATOM 622 N N . ASN A 1 82 ? 14.522 7.472 -0.193 1.00 73.56 82 ASN A N 1
ATOM 623 C CA . ASN A 1 82 ? 14.553 6.521 -1.305 1.00 73.56 82 ASN A CA 1
ATOM 624 C C . ASN A 1 82 ? 13.334 6.648 -2.228 1.00 73.56 82 ASN A C 1
ATOM 626 O O . ASN A 1 82 ? 13.370 6.174 -3.366 1.00 73.56 82 ASN A O 1
ATOM 630 N N . GLY A 1 83 ? 12.254 7.288 -1.780 1.00 85.62 83 GLY A N 1
ATOM 631 C CA . GLY A 1 83 ? 11.073 7.487 -2.603 1.00 85.62 83 GLY A CA 1
ATOM 632 C C . GLY A 1 83 ? 9.822 7.902 -1.844 1.00 85.62 83 GLY A C 1
ATOM 633 O O . GLY A 1 83 ? 9.831 8.206 -0.654 1.00 85.62 83 GLY A O 1
ATOM 634 N N . SER A 1 84 ? 8.713 7.907 -2.577 1.00 89.56 84 SER A N 1
ATOM 635 C CA . SER A 1 84 ? 7.383 8.202 -2.056 1.00 89.56 84 SER A CA 1
ATOM 636 C C . SER A 1 84 ? 6.376 7.168 -2.551 1.00 89.56 84 SER A C 1
ATOM 638 O O . SER A 1 84 ? 6.244 6.957 -3.758 1.00 89.56 84 SER A O 1
ATOM 640 N N . GLY A 1 85 ? 5.690 6.497 -1.627 1.00 91.06 85 GLY A N 1
ATOM 641 C CA . GLY A 1 85 ? 4.638 5.517 -1.889 1.00 91.06 85 GLY A CA 1
ATOM 642 C C . GLY A 1 85 ? 3.280 6.017 -1.412 1.00 91.06 85 GLY A C 1
ATOM 643 O O . GLY A 1 85 ? 3.163 6.520 -0.300 1.00 91.06 85 GLY A O 1
ATOM 644 N N . ILE A 1 86 ? 2.250 5.852 -2.240 1.00 92.81 86 ILE A N 1
ATOM 645 C CA . ILE A 1 86 ? 0.866 6.219 -1.928 1.00 92.81 86 ILE A CA 1
ATOM 646 C C . ILE A 1 86 ? 0.037 4.943 -1.853 1.00 92.81 86 ILE A C 1
ATOM 648 O O . ILE A 1 86 ? -0.109 4.225 -2.848 1.00 92.81 86 ILE A O 1
ATOM 652 N N . VAL A 1 87 ? -0.524 4.681 -0.679 1.00 95.12 87 VAL A N 1
ATOM 653 C CA . VAL A 1 87 ? -1.444 3.579 -0.408 1.00 95.12 87 VAL A CA 1
ATOM 654 C C . VAL A 1 87 ? -2.845 4.149 -0.244 1.00 95.12 87 VAL A C 1
ATOM 656 O O . VAL A 1 87 ? -3.043 5.131 0.467 1.00 95.12 87 VAL A O 1
ATOM 659 N N . LEU A 1 88 ? -3.820 3.534 -0.904 1.00 95.69 88 LEU A N 1
ATOM 660 C CA . LEU A 1 88 ? -5.231 3.841 -0.695 1.00 95.69 88 LEU A CA 1
ATOM 661 C C . LEU A 1 88 ? -5.839 2.787 0.210 1.00 95.69 88 LEU A C 1
ATOM 663 O O . LEU A 1 88 ? -5.600 1.598 -0.003 1.00 95.69 88 LEU A O 1
ATOM 667 N N . GLU A 1 89 ? -6.644 3.226 1.169 1.00 96.50 89 GLU A N 1
ATOM 668 C CA . GLU A 1 89 ? -7.496 2.367 1.977 1.00 96.50 89 GLU A CA 1
ATOM 669 C C . GLU A 1 89 ? -8.966 2.741 1.785 1.00 96.50 89 GLU A C 1
ATOM 671 O O . GLU A 1 89 ? -9.323 3.917 1.813 1.00 96.50 89 GLU A O 1
ATOM 676 N N . LYS A 1 90 ? -9.821 1.736 1.586 1.00 95.50 90 LYS A N 1
ATOM 677 C CA . LYS A 1 90 ? -11.278 1.885 1.628 1.00 95.50 90 LYS A CA 1
ATOM 678 C C . LYS A 1 90 ? -11.910 0.600 2.142 1.00 95.50 90 LYS A C 1
ATOM 680 O O . LYS A 1 90 ? -11.675 -0.467 1.575 1.00 95.50 90 LYS A O 1
ATOM 685 N N . ASP A 1 91 ? -12.748 0.688 3.169 1.00 94.94 91 ASP A N 1
ATOM 686 C CA . ASP A 1 91 ? -13.472 -0.459 3.735 1.00 94.94 91 ASP A CA 1
ATOM 687 C C . ASP A 1 91 ? -12.567 -1.654 4.103 1.00 94.94 91 ASP A C 1
ATOM 689 O O . ASP A 1 91 ? -12.913 -2.816 3.865 1.00 94.94 91 ASP A O 1
ATOM 693 N N . GLY A 1 92 ? -11.392 -1.385 4.671 1.00 94.25 92 GLY A N 1
ATOM 694 C CA . GLY A 1 92 ? -10.385 -2.377 5.048 1.00 94.25 92 GLY A CA 1
ATOM 695 C C . GLY A 1 92 ? -9.589 -2.933 3.869 1.00 94.25 92 GLY A C 1
ATOM 696 O O . GLY A 1 92 ? -8.802 -3.855 4.044 1.00 94.25 92 GLY A O 1
ATOM 697 N N . ARG A 1 93 ? -9.779 -2.423 2.650 1.00 95.31 93 ARG A N 1
ATOM 698 C CA . ARG A 1 93 ? -9.027 -2.840 1.463 1.00 95.31 93 ARG A CA 1
ATOM 699 C C . ARG A 1 93 ? -7.912 -1.853 1.197 1.00 95.31 93 ARG A C 1
ATOM 701 O O . ARG A 1 93 ? -8.195 -0.681 0.975 1.00 95.31 93 ARG A O 1
ATOM 708 N N . VAL A 1 94 ? -6.675 -2.337 1.158 1.00 96.19 94 VAL A N 1
ATOM 709 C CA . VAL A 1 94 ? -5.488 -1.517 0.910 1.00 96.19 94 VAL A CA 1
ATOM 710 C C . VAL A 1 94 ? -4.784 -1.914 -0.381 1.00 96.19 94 VAL A C 1
ATOM 712 O O . VAL A 1 94 ? -4.662 -3.097 -0.711 1.00 96.19 94 VAL A O 1
ATOM 715 N N . LEU A 1 95 ? -4.313 -0.922 -1.129 1.00 94.81 95 LEU A N 1
ATOM 716 C CA . LEU A 1 95 ? -3.560 -1.123 -2.365 1.00 94.81 95 LEU A CA 1
ATOM 717 C C . LEU A 1 95 ? -2.542 -0.008 -2.581 1.00 94.81 95 LEU A C 1
ATOM 719 O O . LEU A 1 95 ? -2.769 1.135 -2.195 1.00 94.81 95 LEU A O 1
ATOM 723 N N . LEU A 1 96 ? -1.443 -0.334 -3.255 1.00 92.94 96 LEU A N 1
ATOM 724 C CA . LEU A 1 96 ? -0.488 0.654 -3.741 1.00 92.94 96 LEU A CA 1
ATOM 725 C C . LEU A 1 96 ? -1.124 1.353 -4.944 1.00 92.94 96 LEU A C 1
ATOM 727 O O . LEU A 1 96 ? -1.442 0.714 -5.948 1.00 92.94 96 LEU A O 1
ATOM 731 N N . ALA A 1 97 ? -1.347 2.655 -4.839 1.00 90.06 97 ALA A N 1
ATOM 732 C CA . ALA A 1 97 ? -1.866 3.455 -5.941 1.00 90.06 97 ALA A CA 1
ATOM 733 C C . ALA A 1 97 ? -0.730 4.007 -6.801 1.00 90.06 97 ALA A C 1
ATOM 735 O O . ALA A 1 97 ? -0.834 4.023 -8.028 1.00 90.06 97 ALA A O 1
ATOM 736 N N . SER A 1 98 ? 0.359 4.422 -6.152 1.00 88.50 98 SER A N 1
ATOM 737 C CA . SER A 1 98 ? 1.531 4.985 -6.812 1.00 88.50 98 SER A CA 1
ATOM 738 C C . SER A 1 98 ? 2.789 4.739 -5.989 1.00 88.50 98 SER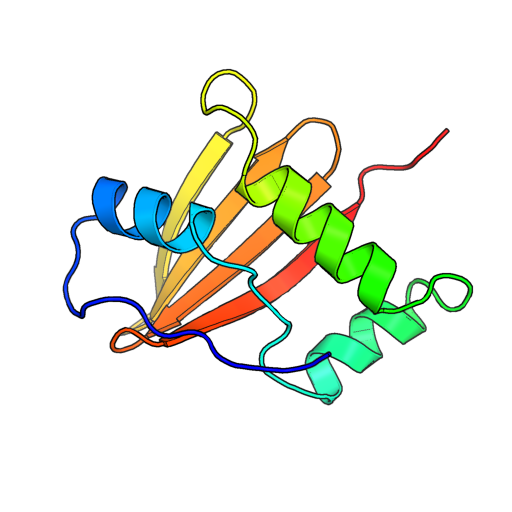 A C 1
ATOM 740 O O . SER A 1 98 ? 2.742 4.699 -4.761 1.00 88.50 98 SER A O 1
ATOM 742 N N . PHE A 1 99 ? 3.923 4.608 -6.667 1.00 88.19 99 PHE A N 1
ATOM 743 C CA . PHE A 1 99 ? 5.243 4.722 -6.057 1.00 88.19 99 PHE A CA 1
ATOM 744 C C . PHE A 1 99 ? 6.129 5.578 -6.961 1.00 88.19 99 PHE A C 1
ATOM 746 O O . PHE A 1 99 ? 5.990 5.552 -8.182 1.00 88.19 99 PHE A O 1
ATOM 753 N N . ARG A 1 100 ? 7.018 6.368 -6.369 1.00 86.50 100 ARG A N 1
ATOM 754 C CA . ARG A 1 100 ? 8.049 7.133 -7.065 1.00 86.50 100 ARG A CA 1
ATOM 755 C C . ARG A 1 100 ? 9.368 6.899 -6.349 1.00 86.50 100 ARG A C 1
ATOM 757 O O . ARG A 1 100 ? 9.557 7.414 -5.254 1.00 86.50 100 ARG A O 1
ATOM 764 N N . ALA A 1 101 ? 10.285 6.193 -6.998 1.00 82.81 101 ALA A N 1
ATOM 765 C CA . ALA A 1 101 ? 11.660 6.093 -6.530 1.00 82.81 101 ALA A CA 1
ATOM 766 C C . ALA A 1 101 ? 12.382 7.447 -6.681 1.00 82.81 101 ALA A C 1
ATOM 768 O O . ALA A 1 101 ? 12.288 8.110 -7.721 1.00 82.81 101 ALA A O 1
ATOM 769 N N . SER A 1 102 ? 13.114 7.848 -5.649 1.00 73.81 102 SER A N 1
ATOM 770 C CA . SER A 1 102 ? 14.061 8.959 -5.684 1.00 73.81 102 SER A CA 1
ATOM 771 C C . SER A 1 102 ? 15.413 8.380 -6.098 1.00 73.81 102 SER A C 1
ATOM 773 O O . SER A 1 102 ? 16.125 7.856 -5.260 1.00 73.81 102 SER A O 1
ATOM 775 N N . HIS A 1 103 ? 15.697 8.380 -7.406 1.00 60.16 103 HIS A N 1
ATOM 776 C CA . HIS A 1 103 ? 16.965 8.006 -8.059 1.00 60.16 103 HIS A CA 1
ATOM 777 C C . HIS A 1 103 ? 17.972 7.163 -7.242 1.00 60.16 103 HIS A C 1
ATOM 779 O O . HIS A 1 103 ? 18.701 7.685 -6.399 1.00 60.16 103 HIS A O 1
ATOM 785 N N . ARG A 1 104 ? 18.149 5.891 -7.637 1.00 50.22 104 ARG A N 1
ATOM 786 C CA . ARG A 1 104 ? 19.457 5.228 -7.513 1.00 50.22 104 ARG A CA 1
ATOM 787 C C . ARG A 1 104 ? 20.492 6.095 -8.239 1.00 50.22 104 ARG A C 1
ATOM 789 O O . ARG A 1 104 ? 20.284 6.423 -9.408 1.00 50.22 104 ARG A O 1
ATOM 796 N N . LYS A 1 105 ? 21.565 6.480 -7.548 1.00 39.44 105 LYS A N 1
ATOM 797 C CA . LYS A 1 105 ? 22.833 6.742 -8.238 1.00 39.44 105 LYS A CA 1
ATOM 798 C C . LYS A 1 105 ? 23.370 5.433 -8.798 1.00 39.44 105 LYS A C 1
ATOM 800 O O . LYS A 1 105 ? 23.165 4.397 -8.124 1.00 39.44 105 LYS A O 1
#

Organism: Pieris brassicae (NCBI:txid7116)

Radius of gyration: 13.05 Å; chains: 1; bounding box: 38×21×33 Å

Secondary structure (DSSP, 8-state):
-B--EE--TT--HHHHHHHHHHS---BSSHHHHHHHHHHTTTS-HHHHHHHHHHHHHS-GGGEEEEEEEETTEEEEEEEETTEEEEEEEETTEEEEEEEEE----

Foldseek 3Di:
DADKDFDDFPDDPVVVLVVLLVDQAAAHDPVLLVVVCVVVVVDDSVVQSVLLSCQSNDDPVFWDWDWDDDPQKIWIWRDGQQWIWIWIDHRRIIHTNDIDGPDDD